Protein AF-A0A815A2T5-F1 (afdb_monomer_lite)

Sequence (180 aa):
MGNSKSTRKFLELRRLEEITGIPRQQFSNLHDEFKRKSADENEVLVDRSDCRHFINQVGVGAYNQKLVDNAFGFFLYDGKMTTEQLFSCVVMLSETMDGIERLTYVIDTHNPKGADENMITRRYGRKILKHINEFFDIKKTAPPAQIWIQMCGGTDKEELTRDQFIKYVSTTAPYRDFLV

Secondary structure (DSSP, 8-state):
--HHHHHHHHHHHHHHHHHH---HHHHHHHHHHHHHH-S-SS--EE-HHHHHHHHHHHTSSTT-HHHHHHHHHHH-BTTBEEHHHHHHHHHHH-TTS-HHHHHHHHHHHHS--SS-TTEEEHHHHHHHHHHHHHHTT-TTPPPHHHHHHHHTTTS--SEEEHHHHHHHHHHSTTHHHHH-

pLDDT: mean 81.26, std 11.79, range [33.59, 93.31]

Organism: NCBI:txid392033

InterPro domains:
  IPR011992 EF-hand domain pair [SSF47473] (1-172)

Foldseek 3Di:
DPPPVVVVVVVVLVVLCVQQVQHSVLLVVLLVVQCVVDPDVPFRKDALVRLLVSCCVSVQCVVPVQLSVLLCVLQDDPRIHTSLSSSLSSLCSRPSDFLLVSLVVCLQSPVPPDPDSFKHFLVRQLSSVVSLCSNLVVPPDDRSQVVCCVLVVNDRDRIDTNCSSSVCQCPDPPSVVRRD

Radius of gyration: 16.85 Å; chains: 1; bounding box: 39×43×45 Å

Structure (mmCIF, N/CA/C/O backbone):
data_AF-A0A815A2T5-F1
#
_entry.id   AF-A0A815A2T5-F1
#
loop_
_atom_site.group_PDB
_atom_site.id
_atom_site.type_symbol
_atom_site.label_atom_id
_atom_site.label_alt_id
_atom_site.label_comp_id
_atom_site.label_asym_id
_atom_site.label_entity_id
_atom_site.label_seq_id
_atom_site.pdbx_PDB_ins_code
_atom_site.Cartn_x
_atom_site.Cartn_y
_atom_site.Cartn_z
_atom_site.occupancy
_atom_site.B_iso_or_equiv
_atom_site.auth_seq_id
_atom_site.auth_comp_id
_atom_site.auth_asym_id
_atom_site.auth_atom_id
_atom_site.pdbx_PDB_model_num
ATOM 1 N N . MET A 1 1 ? 14.191 26.554 -16.454 1.00 35.91 1 MET A N 1
ATOM 2 C CA . MET A 1 1 ? 13.508 26.020 -15.252 1.00 35.91 1 MET A CA 1
ATOM 3 C C . MET A 1 1 ? 13.289 24.521 -15.459 1.00 35.91 1 MET A C 1
ATOM 5 O O . MET A 1 1 ? 12.446 24.177 -16.268 1.00 35.91 1 MET A O 1
ATOM 9 N N . GLY A 1 2 ? 14.086 23.634 -14.843 1.00 36.00 2 GLY A N 1
ATOM 10 C CA . GLY A 1 2 ? 14.024 22.184 -15.141 1.00 36.00 2 GLY A CA 1
ATOM 11 C C . GLY A 1 2 ? 14.576 21.219 -14.075 1.00 36.00 2 GLY A C 1
ATOM 12 O O . GLY A 1 2 ? 14.541 20.014 -14.284 1.00 36.00 2 GLY A O 1
ATOM 13 N N . ASN A 1 3 ? 15.045 21.707 -12.919 1.00 33.59 3 ASN A N 1
ATOM 14 C CA . ASN A 1 3 ? 15.787 20.878 -11.951 1.00 33.59 3 ASN A CA 1
ATOM 15 C C . ASN A 1 3 ? 14.959 20.264 -10.805 1.00 33.59 3 ASN A C 1
ATOM 17 O O . ASN A 1 3 ? 15.458 19.360 -10.135 1.00 33.59 3 ASN A O 1
ATOM 21 N N . SER A 1 4 ? 13.718 20.697 -10.544 1.00 35.06 4 SER A N 1
ATOM 22 C CA . SER A 1 4 ? 12.987 20.213 -9.354 1.00 35.06 4 SER A CA 1
ATOM 23 C C . SER A 1 4 ? 12.386 18.809 -9.520 1.00 35.06 4 SER A C 1
ATOM 25 O O . SER A 1 4 ? 12.465 18.008 -8.591 1.00 35.06 4 SER A O 1
ATOM 27 N N . LYS A 1 5 ? 11.859 18.458 -10.706 1.00 47.16 5 LYS A N 1
ATOM 28 C CA . LYS A 1 5 ? 11.279 17.123 -10.965 1.00 47.16 5 LYS A CA 1
ATOM 29 C C . LYS A 1 5 ? 12.333 16.008 -10.975 1.00 47.16 5 LYS A C 1
ATOM 31 O O . LYS A 1 5 ? 12.111 14.968 -10.365 1.00 47.16 5 LYS A O 1
ATOM 36 N N . SER A 1 6 ? 13.491 16.237 -11.604 1.00 47.19 6 SER A N 1
ATOM 37 C CA . SER A 1 6 ? 14.585 15.247 -11.642 1.00 47.19 6 SER A CA 1
ATOM 38 C C . SER A 1 6 ? 15.191 14.985 -10.261 1.00 47.19 6 SER A C 1
ATOM 40 O O . SER A 1 6 ? 15.455 13.838 -9.912 1.00 47.19 6 SER A O 1
ATOM 42 N N . THR A 1 7 ? 15.357 16.030 -9.445 1.00 39.59 7 THR A N 1
ATOM 43 C CA . THR A 1 7 ? 15.918 15.900 -8.089 1.00 39.59 7 THR A CA 1
ATOM 44 C C . THR A 1 7 ? 14.964 15.147 -7.157 1.00 39.59 7 THR A C 1
ATOM 46 O O . THR A 1 7 ? 15.400 14.283 -6.401 1.00 39.59 7 THR A O 1
ATOM 49 N N . ARG A 1 8 ? 13.651 15.408 -7.257 1.00 52.38 8 ARG A N 1
ATOM 50 C CA . ARG A 1 8 ? 12.617 14.688 -6.497 1.00 52.38 8 ARG A CA 1
ATOM 51 C C . ARG A 1 8 ? 12.578 13.197 -6.847 1.00 52.38 8 ARG A C 1
ATOM 53 O O . ARG A 1 8 ? 12.649 12.368 -5.947 1.00 52.38 8 ARG A O 1
ATOM 60 N N . LYS A 1 9 ? 12.583 12.864 -8.142 1.00 62.12 9 LYS A N 1
ATOM 61 C CA . LYS A 1 9 ? 12.590 11.473 -8.623 1.00 62.12 9 LYS A CA 1
ATOM 62 C C . LYS A 1 9 ? 13.847 10.710 -8.180 1.00 62.12 9 LYS A C 1
ATOM 64 O O . LYS A 1 9 ? 13.775 9.536 -7.838 1.00 62.12 9 LYS A O 1
ATOM 69 N N . PHE A 1 10 ? 15.004 11.375 -8.140 1.00 53.78 10 PHE A N 1
ATOM 70 C CA . PHE A 1 10 ? 16.258 10.772 -7.674 1.00 53.78 10 PHE A CA 1
ATOM 71 C C . PHE A 1 10 ? 16.262 10.485 -6.162 1.00 53.78 10 PHE A C 1
ATOM 73 O O . PHE A 1 10 ? 16.733 9.430 -5.736 1.00 53.78 10 PHE A O 1
ATOM 80 N N . LEU A 1 11 ? 15.714 11.398 -5.352 1.00 57.34 11 LEU A N 1
ATOM 81 C CA . LEU A 1 11 ? 15.558 11.196 -3.908 1.00 57.34 11 LEU A CA 1
ATOM 82 C C . LEU A 1 11 ? 14.563 10.067 -3.594 1.00 57.34 11 LEU A C 1
ATOM 84 O O . LEU A 1 11 ? 14.811 9.273 -2.691 1.00 57.34 11 LEU A O 1
ATOM 88 N N . GLU A 1 12 ? 13.486 9.948 -4.373 1.00 73.69 12 GLU A N 1
ATOM 89 C CA . GLU A 1 12 ? 12.507 8.860 -4.249 1.00 73.69 12 GLU A CA 1
ATOM 90 C C . GLU A 1 12 ? 13.122 7.487 -4.564 1.00 73.69 12 GLU A C 1
ATOM 92 O O . GLU A 1 12 ? 12.933 6.550 -3.792 1.00 73.69 12 GLU A O 1
ATOM 97 N N . LEU A 1 13 ? 13.923 7.364 -5.630 1.00 79.31 13 LEU A N 1
ATOM 98 C CA . LEU A 1 13 ? 14.593 6.102 -5.976 1.00 79.31 13 LEU A CA 1
ATOM 99 C C . LEU A 1 13 ? 15.637 5.669 -4.942 1.00 79.31 13 LEU A C 1
ATOM 101 O O . LEU A 1 13 ? 15.758 4.481 -4.654 1.00 79.31 13 LEU A O 1
ATOM 105 N N . ARG A 1 14 ? 16.384 6.621 -4.373 1.00 79.12 14 ARG A N 1
ATOM 106 C CA . ARG A 1 14 ? 17.331 6.325 -3.292 1.00 79.12 14 ARG A CA 1
ATOM 107 C C . ARG A 1 14 ? 16.605 5.836 -2.039 1.00 79.12 14 ARG A C 1
ATOM 109 O O . ARG A 1 14 ? 17.019 4.848 -1.449 1.00 79.12 14 ARG A O 1
ATOM 116 N N . ARG A 1 15 ? 15.500 6.491 -1.672 1.00 79.00 15 ARG A N 1
ATOM 117 C CA . ARG A 1 15 ? 14.661 6.059 -0.550 1.00 79.00 15 ARG A CA 1
ATOM 118 C C . ARG A 1 15 ? 14.097 4.654 -0.790 1.00 79.00 15 ARG A C 1
ATOM 120 O O . ARG A 1 15 ? 14.090 3.850 0.130 1.00 79.00 15 ARG A O 1
ATOM 127 N N . LEU A 1 16 ? 13.661 4.340 -2.012 1.00 82.69 16 LEU A N 1
ATOM 128 C CA . LEU A 1 16 ? 13.194 2.997 -2.379 1.00 82.69 16 LEU A CA 1
ATOM 129 C C . LEU A 1 16 ? 14.297 1.943 -2.250 1.00 82.69 16 LEU A C 1
ATOM 131 O O . LEU A 1 16 ? 14.033 0.864 -1.732 1.00 82.69 16 LEU A O 1
ATOM 135 N N . GLU A 1 17 ? 15.522 2.251 -2.674 1.00 87.38 17 GLU A N 1
ATOM 136 C CA . GLU A 1 17 ? 16.680 1.364 -2.512 1.00 87.38 17 GLU A CA 1
ATOM 137 C C . GLU A 1 17 ? 17.019 1.116 -1.039 1.00 87.38 17 GLU A C 1
ATOM 139 O O . GLU A 1 17 ? 17.175 -0.032 -0.634 1.00 87.38 17 GLU A O 1
ATOM 144 N N . GLU A 1 18 ? 17.054 2.171 -0.222 1.00 82.50 18 GLU A N 1
ATOM 145 C CA . GLU A 1 18 ? 17.296 2.072 1.225 1.00 82.50 18 GLU A CA 1
ATOM 146 C C . GLU A 1 18 ? 16.223 1.225 1.928 1.00 82.50 18 GLU A C 1
ATOM 148 O O . GLU A 1 18 ? 16.531 0.445 2.825 1.00 82.50 18 GLU A O 1
ATOM 153 N N . ILE A 1 19 ? 14.970 1.352 1.492 1.00 78.31 19 ILE A N 1
ATOM 154 C CA . ILE A 1 19 ? 13.817 0.682 2.094 1.00 78.31 19 ILE A CA 1
ATOM 155 C C . ILE A 1 19 ? 13.698 -0.790 1.670 1.00 78.31 19 ILE A C 1
ATOM 157 O O . ILE A 1 19 ? 13.434 -1.670 2.491 1.00 78.31 19 ILE A O 1
ATOM 161 N N . THR A 1 20 ? 13.838 -1.058 0.375 1.00 81.25 20 THR A N 1
ATOM 162 C CA . THR A 1 20 ? 13.544 -2.376 -0.211 1.00 81.25 20 THR A CA 1
ATOM 163 C C . THR A 1 20 ? 14.791 -3.240 -0.380 1.00 81.25 20 THR A C 1
ATOM 165 O O . THR A 1 20 ? 14.680 -4.428 -0.663 1.00 81.25 20 THR A O 1
ATOM 168 N N . GLY A 1 21 ? 15.986 -2.648 -0.270 1.00 83.56 21 GLY A N 1
ATOM 169 C CA . GLY A 1 21 ? 17.252 -3.291 -0.626 1.00 83.56 21 GLY A CA 1
ATOM 170 C C . GLY A 1 21 ? 17.433 -3.517 -2.133 1.00 83.56 21 GLY A C 1
ATOM 171 O O . GLY A 1 21 ? 18.470 -4.031 -2.555 1.00 83.56 21 GLY A O 1
ATOM 172 N N . ILE A 1 22 ? 16.453 -3.140 -2.961 1.00 85.50 22 ILE A N 1
ATOM 173 C CA . ILE A 1 22 ? 16.524 -3.282 -4.414 1.00 85.50 22 ILE A CA 1
ATOM 174 C C . ILE A 1 22 ? 17.361 -2.136 -4.988 1.00 85.50 22 ILE A C 1
ATOM 176 O O . ILE A 1 22 ? 17.044 -0.970 -4.743 1.00 85.50 22 ILE A O 1
ATOM 180 N N . PRO A 1 23 ? 18.373 -2.421 -5.827 1.00 88.94 23 PRO A N 1
ATOM 181 C CA . PRO A 1 23 ? 19.179 -1.374 -6.433 1.00 88.94 23 PRO A CA 1
ATOM 182 C C . PRO A 1 23 ? 18.319 -0.376 -7.209 1.00 88.94 23 PRO A C 1
ATOM 184 O O . PRO A 1 23 ? 17.533 -0.764 -8.078 1.00 88.94 23 PRO A O 1
ATOM 187 N N . ARG A 1 24 ? 18.537 0.925 -6.992 1.00 87.50 24 ARG A N 1
ATOM 188 C CA . ARG A 1 24 ? 17.801 2.001 -7.692 1.00 87.50 24 ARG A CA 1
ATOM 189 C C . ARG A 1 24 ? 17.818 1.872 -9.220 1.00 87.50 24 ARG A C 1
ATOM 191 O O . ARG A 1 24 ? 16.889 2.305 -9.900 1.00 87.50 24 ARG A O 1
ATOM 198 N N . GLN A 1 25 ? 18.868 1.251 -9.763 1.00 85.62 25 GLN A N 1
ATOM 199 C CA . GLN A 1 25 ? 19.003 0.982 -11.192 1.00 85.62 25 GLN A CA 1
ATOM 200 C C . GLN A 1 25 ? 17.902 0.049 -11.713 1.00 85.62 25 GLN A C 1
ATOM 202 O O . GLN A 1 25 ? 17.453 0.234 -12.839 1.00 85.62 25 GLN A O 1
ATOM 207 N N . GLN A 1 26 ? 17.432 -0.915 -10.912 1.00 86.12 26 GLN A N 1
ATOM 208 C CA . GLN A 1 26 ? 16.343 -1.810 -11.310 1.00 86.12 26 GLN A CA 1
ATOM 209 C C . GLN A 1 26 ? 15.026 -1.042 -11.466 1.00 86.12 26 GLN A C 1
ATOM 211 O O . GLN A 1 26 ? 14.362 -1.175 -12.492 1.00 86.12 26 GLN A O 1
ATOM 216 N N . PHE A 1 27 ? 14.700 -0.158 -10.518 1.00 84.62 27 PHE A N 1
ATOM 217 C CA . PHE A 1 27 ? 13.535 0.726 -10.624 1.00 84.62 27 PHE A CA 1
ATOM 218 C C . PHE A 1 27 ? 13.633 1.686 -11.825 1.00 84.62 27 PHE A C 1
ATOM 220 O O . PHE A 1 27 ? 12.645 1.897 -12.530 1.00 84.62 27 PHE A O 1
ATOM 227 N N . SER A 1 28 ? 14.821 2.246 -12.096 1.00 84.12 28 SER A N 1
ATOM 228 C CA . SER A 1 28 ? 15.040 3.133 -13.250 1.00 84.12 28 SER A CA 1
ATOM 229 C C . SER A 1 28 ? 14.884 2.399 -14.584 1.00 84.12 28 SER A C 1
ATOM 231 O O . SER A 1 28 ? 14.127 2.850 -15.441 1.00 84.12 28 SER A O 1
ATOM 233 N N . ASN A 1 29 ? 15.555 1.252 -14.745 1.00 84.00 29 ASN A N 1
ATOM 234 C CA . ASN A 1 29 ? 15.506 0.447 -15.970 1.00 84.00 29 ASN A CA 1
ATOM 235 C C . ASN A 1 29 ? 14.073 0.041 -16.319 1.00 84.00 29 ASN A C 1
ATOM 237 O O . ASN A 1 29 ? 13.688 0.073 -17.487 1.00 84.00 29 ASN A O 1
ATOM 241 N N . LEU A 1 30 ? 13.288 -0.307 -15.300 1.00 79.44 30 LEU A N 1
ATOM 242 C CA . LEU A 1 30 ? 11.892 -0.675 -15.456 1.00 79.44 30 LEU A CA 1
ATOM 243 C C . LEU A 1 30 ? 11.037 0.498 -15.935 1.00 79.44 30 LEU A C 1
ATOM 245 O O . LEU A 1 30 ? 10.249 0.358 -16.868 1.00 79.44 30 LEU A O 1
ATOM 249 N N . HIS A 1 31 ? 11.186 1.663 -15.301 1.00 81.25 31 HIS A N 1
ATOM 250 C CA . HIS A 1 31 ? 10.458 2.853 -15.723 1.00 81.25 31 HIS A CA 1
ATOM 251 C C . HIS A 1 31 ? 10.758 3.176 -17.194 1.00 81.25 31 HIS A C 1
ATOM 253 O O . HIS A 1 31 ? 9.838 3.470 -17.955 1.00 81.25 31 HIS A O 1
ATOM 259 N N . ASP A 1 32 ? 12.017 3.044 -17.616 1.00 81.81 32 ASP A N 1
ATOM 260 C CA . ASP A 1 32 ? 12.427 3.249 -19.007 1.00 81.81 32 ASP A CA 1
ATOM 261 C C . ASP A 1 32 ? 11.922 2.146 -19.954 1.00 81.81 32 ASP A C 1
ATOM 263 O O . ASP A 1 32 ? 11.681 2.400 -21.137 1.00 81.81 32 ASP A O 1
ATOM 267 N N . GLU A 1 33 ? 11.758 0.911 -19.479 1.00 82.62 33 GLU A N 1
ATOM 268 C CA . GLU A 1 33 ? 11.133 -0.175 -20.239 1.00 82.62 33 GLU A CA 1
ATOM 269 C C . GLU A 1 33 ? 9.647 0.098 -20.490 1.00 82.62 33 GLU A C 1
ATOM 271 O O . GLU A 1 33 ? 9.207 0.091 -21.641 1.00 82.62 33 GLU A O 1
ATOM 276 N N . PHE A 1 34 ? 8.874 0.388 -19.444 1.00 81.69 34 PHE A N 1
ATOM 277 C CA . PHE A 1 34 ? 7.446 0.658 -19.598 1.00 81.69 34 PHE A CA 1
ATOM 278 C C . PHE A 1 34 ? 7.187 1.964 -20.342 1.00 81.69 34 PHE A C 1
ATOM 280 O O . PHE A 1 34 ? 6.256 2.036 -21.139 1.00 81.69 34 PHE A O 1
ATOM 287 N N . LYS A 1 35 ? 8.050 2.973 -20.182 1.00 80.62 35 LYS A N 1
ATOM 288 C CA . LYS A 1 35 ? 7.970 4.200 -20.979 1.00 80.62 35 LYS A CA 1
ATOM 289 C C . LYS A 1 35 ? 8.117 3.924 -22.475 1.00 80.62 35 LYS A C 1
ATOM 291 O O . LYS A 1 35 ? 7.405 4.527 -23.264 1.00 80.62 35 LYS A O 1
ATOM 296 N N . ARG A 1 36 ? 8.991 2.990 -22.872 1.00 80.62 36 ARG A N 1
ATOM 297 C CA . ARG A 1 36 ? 9.135 2.568 -24.279 1.00 80.62 36 ARG A CA 1
ATOM 298 C C . ARG A 1 36 ? 7.910 1.817 -24.813 1.00 80.62 36 ARG A C 1
ATOM 300 O O . ARG A 1 36 ? 7.704 1.804 -26.021 1.00 80.62 36 ARG A O 1
ATOM 307 N N . LYS A 1 37 ? 7.130 1.183 -23.933 1.00 74.94 37 LYS A N 1
ATOM 308 C CA . LYS A 1 37 ? 5.892 0.456 -24.267 1.00 74.94 37 LYS A CA 1
ATOM 309 C C . LYS A 1 37 ? 4.639 1.345 -24.215 1.00 74.94 37 LYS A C 1
ATOM 311 O O . LYS A 1 37 ? 3.623 0.980 -24.801 1.00 74.94 37 LYS A O 1
ATOM 316 N N . SER A 1 38 ? 4.693 2.481 -23.516 1.00 73.25 38 SER A N 1
ATOM 317 C CA . SER A 1 38 ? 3.561 3.399 -23.369 1.00 73.25 38 SER A CA 1
ATOM 318 C C . SER A 1 38 ? 3.352 4.228 -24.635 1.00 73.25 38 SER A C 1
ATOM 320 O O . SER A 1 38 ? 4.289 4.821 -25.161 1.00 73.25 38 SER A O 1
ATOM 322 N N . ALA A 1 39 ? 2.104 4.293 -25.102 1.00 64.31 39 ALA A N 1
ATOM 323 C CA . ALA A 1 39 ? 1.696 5.200 -26.175 1.00 64.31 39 ALA A CA 1
ATOM 324 C C . ALA A 1 39 ? 1.496 6.646 -25.680 1.00 64.31 39 ALA A C 1
ATOM 326 O O . ALA A 1 39 ? 1.449 7.566 -26.492 1.00 64.31 39 ALA A O 1
ATOM 327 N N . ASP A 1 40 ? 1.361 6.839 -24.364 1.00 65.75 40 ASP A N 1
ATOM 328 C CA . ASP A 1 40 ? 1.197 8.147 -23.732 1.00 65.75 40 ASP A CA 1
ATOM 329 C C . ASP A 1 40 ? 2.544 8.630 -23.181 1.00 65.75 40 ASP A C 1
ATOM 331 O O . ASP A 1 40 ? 3.201 7.935 -22.398 1.00 65.75 40 ASP A O 1
ATOM 335 N N . GLU A 1 41 ? 2.958 9.827 -23.598 1.00 60.03 41 GLU A N 1
ATOM 336 C CA . GLU A 1 41 ? 4.204 10.463 -23.164 1.00 60.03 41 GLU A CA 1
ATOM 337 C C . GLU A 1 41 ? 4.139 10.980 -21.718 1.00 60.03 41 GLU A C 1
ATOM 339 O O . GLU A 1 41 ? 5.185 11.220 -21.104 1.00 60.03 41 GLU A O 1
ATOM 344 N N . ASN A 1 42 ? 2.933 11.155 -21.165 1.00 61.28 42 ASN A N 1
ATOM 345 C CA . ASN A 1 42 ? 2.727 11.829 -19.885 1.00 61.28 42 ASN A CA 1
ATOM 346 C C . ASN A 1 42 ? 2.690 10.873 -18.693 1.00 61.28 42 ASN A C 1
ATOM 348 O O . ASN A 1 42 ? 3.137 11.249 -17.607 1.00 61.28 42 ASN A O 1
ATOM 352 N N . GLU A 1 43 ? 2.197 9.647 -18.878 1.00 72.38 43 GLU A N 1
ATOM 353 C CA . GLU A 1 43 ? 2.053 8.684 -17.792 1.00 72.38 43 GLU A CA 1
ATOM 354 C C . GLU A 1 43 ? 2.323 7.251 -18.254 1.00 72.38 43 GLU A C 1
ATOM 356 O O . GLU A 1 43 ? 1.782 6.758 -19.241 1.00 72.38 43 GLU A O 1
ATOM 361 N N . VAL A 1 44 ? 3.201 6.572 -17.517 1.00 79.94 44 VAL A N 1
ATOM 362 C CA . VAL A 1 44 ? 3.586 5.191 -17.796 1.00 79.94 44 VAL A CA 1
ATOM 363 C C . VAL A 1 44 ? 2.671 4.272 -17.001 1.00 79.94 44 VAL A C 1
ATOM 365 O O . VAL A 1 44 ? 2.799 4.176 -15.777 1.00 79.94 44 VAL A O 1
ATOM 368 N N . LEU A 1 45 ? 1.749 3.620 -17.708 1.00 84.75 45 LEU A N 1
ATOM 369 C CA . LEU A 1 45 ? 0.773 2.710 -17.123 1.00 84.75 45 LEU A CA 1
ATOM 370 C C . LEU A 1 45 ? 1.223 1.253 -17.234 1.00 84.75 45 LEU A C 1
ATOM 372 O O . LEU A 1 45 ? 1.706 0.812 -18.274 1.00 84.75 45 LEU A O 1
ATOM 376 N N . VAL A 1 46 ? 1.005 0.516 -16.155 1.00 87.38 46 VAL A N 1
ATOM 377 C CA . VAL A 1 46 ? 1.435 -0.862 -15.932 1.00 87.38 46 VAL A CA 1
ATOM 378 C C . VAL A 1 46 ? 0.197 -1.710 -15.658 1.00 87.38 46 VAL A C 1
ATOM 380 O O . VAL A 1 46 ? -0.657 -1.318 -14.856 1.00 87.38 46 VAL A O 1
ATOM 383 N N . ASP A 1 47 ? 0.072 -2.856 -16.326 1.00 90.00 47 ASP A N 1
ATOM 384 C CA . ASP A 1 47 ? -1.019 -3.800 -16.076 1.00 90.00 47 ASP A CA 1
ATOM 385 C C . ASP A 1 47 ? -0.649 -4.875 -15.032 1.00 90.00 47 ASP A C 1
ATOM 387 O O . ASP A 1 47 ? 0.428 -4.868 -14.427 1.00 90.00 47 ASP A O 1
ATOM 391 N N . ARG A 1 48 ? -1.570 -5.813 -14.775 1.00 89.38 48 ARG A N 1
ATOM 392 C CA . ARG A 1 48 ? -1.351 -6.891 -13.796 1.00 89.38 48 ARG A CA 1
ATOM 393 C C . ARG A 1 48 ? -0.203 -7.822 -14.190 1.00 89.38 48 ARG A C 1
ATOM 395 O O . ARG A 1 48 ? 0.532 -8.279 -13.317 1.00 89.38 48 ARG A O 1
ATOM 402 N N . SER A 1 49 ? -0.089 -8.150 -15.474 1.00 88.81 49 SER A N 1
ATOM 403 C CA . SER A 1 49 ? 0.944 -9.051 -15.981 1.00 88.81 49 SER A CA 1
ATOM 404 C C . SER A 1 49 ? 2.320 -8.414 -15.822 1.00 88.81 49 SER A C 1
ATOM 406 O O . SER A 1 49 ? 3.237 -9.049 -15.301 1.00 88.81 49 SER A O 1
ATOM 408 N N . ASP A 1 50 ? 2.431 -7.140 -16.186 1.00 88.62 50 ASP A N 1
ATOM 409 C CA . ASP A 1 50 ? 3.643 -6.345 -16.030 1.00 88.62 50 ASP A CA 1
ATOM 410 C C . ASP A 1 50 ? 4.052 -6.200 -14.553 1.00 88.62 50 ASP A C 1
ATOM 412 O O . ASP A 1 50 ? 5.221 -6.379 -14.204 1.00 88.62 50 ASP A O 1
ATOM 416 N N . CYS A 1 51 ? 3.085 -5.949 -13.662 1.00 88.94 51 CYS A N 1
ATOM 417 C CA . CYS A 1 51 ? 3.316 -5.871 -12.219 1.00 88.94 51 CYS A CA 1
ATOM 418 C C . CYS A 1 51 ? 3.895 -7.181 -11.661 1.00 88.94 51 CYS A C 1
ATOM 420 O O . CYS A 1 51 ? 4.938 -7.172 -11.004 1.00 88.94 51 CYS A O 1
ATOM 422 N N . ARG A 1 52 ? 3.266 -8.325 -11.971 1.00 89.38 52 ARG A N 1
ATOM 423 C CA . ARG A 1 52 ? 3.756 -9.649 -11.549 1.00 89.38 52 ARG A CA 1
ATOM 424 C C . ARG A 1 52 ? 5.137 -9.953 -12.115 1.00 89.38 52 ARG A C 1
ATOM 426 O O . ARG A 1 52 ? 5.982 -10.485 -11.399 1.00 89.38 52 ARG A O 1
ATOM 433 N N . HIS A 1 53 ? 5.364 -9.629 -13.388 1.00 88.31 53 HIS A N 1
ATOM 434 C CA . HIS A 1 53 ? 6.655 -9.835 -14.034 1.00 88.31 53 HIS A CA 1
ATOM 435 C C . HIS A 1 53 ? 7.765 -9.107 -13.276 1.00 88.31 53 HIS A C 1
ATOM 437 O O . HIS A 1 53 ? 8.751 -9.734 -12.890 1.00 88.31 53 HIS A O 1
ATOM 443 N N . PHE A 1 54 ? 7.562 -7.821 -12.988 1.00 85.69 54 PHE A N 1
ATOM 444 C CA . PHE A 1 54 ? 8.540 -7.024 -12.261 1.00 85.69 54 PHE A CA 1
ATOM 445 C C . PHE A 1 54 ? 8.776 -7.542 -10.844 1.00 85.69 54 PHE A C 1
ATOM 447 O O . PHE A 1 54 ? 9.918 -7.735 -10.435 1.00 85.69 54 PHE A O 1
ATOM 454 N N . ILE A 1 55 ? 7.702 -7.815 -10.106 1.00 88.19 55 ILE A N 1
ATOM 455 C CA . ILE A 1 55 ? 7.789 -8.303 -8.731 1.00 88.19 55 ILE A CA 1
ATOM 456 C C . ILE A 1 55 ? 8.583 -9.617 -8.651 1.00 88.19 55 ILE A C 1
ATOM 458 O O . ILE A 1 55 ? 9.430 -9.784 -7.773 1.00 88.19 55 ILE A O 1
ATOM 462 N N . ASN A 1 56 ? 8.381 -10.517 -9.616 1.00 86.69 56 ASN A N 1
ATOM 463 C CA . ASN A 1 56 ? 9.148 -11.756 -9.715 1.00 86.69 56 ASN A CA 1
ATOM 464 C C . ASN A 1 56 ? 10.626 -11.515 -10.058 1.00 86.69 56 ASN A C 1
ATOM 466 O O . ASN A 1 56 ? 11.480 -12.244 -9.563 1.00 86.69 56 ASN A O 1
ATOM 470 N N . GLN A 1 57 ? 10.942 -10.506 -10.877 1.00 85.19 57 GLN A N 1
ATOM 471 C CA . GLN A 1 57 ? 12.326 -10.149 -11.210 1.00 85.19 57 GLN A CA 1
ATOM 472 C C . GLN A 1 57 ? 13.090 -9.574 -10.015 1.00 85.19 57 GLN A C 1
ATOM 474 O O . GLN A 1 57 ? 14.253 -9.919 -9.821 1.00 85.19 57 GLN A O 1
ATOM 479 N N . VAL A 1 58 ? 12.452 -8.708 -9.222 1.00 83.88 58 VAL A N 1
ATOM 480 C CA . VAL A 1 58 ? 13.082 -8.106 -8.032 1.00 83.88 58 VAL A CA 1
ATOM 481 C C . VAL A 1 58 ? 13.024 -9.012 -6.801 1.00 83.88 58 VAL A C 1
ATOM 483 O O . VAL A 1 58 ? 13.684 -8.739 -5.804 1.00 83.88 58 VAL A O 1
ATOM 486 N N . GLY A 1 59 ? 12.251 -10.099 -6.866 1.00 81.94 59 GLY A N 1
ATOM 487 C CA . GLY A 1 59 ? 12.212 -11.155 -5.854 1.00 81.94 59 GLY A CA 1
ATOM 488 C C . GLY A 1 59 ? 11.370 -10.847 -4.614 1.00 81.94 59 GLY A C 1
ATOM 489 O O . GLY A 1 59 ? 11.358 -11.645 -3.680 1.00 81.94 59 GLY A O 1
ATOM 490 N N . VAL A 1 60 ? 10.638 -9.733 -4.584 1.00 78.62 60 VAL A N 1
ATOM 491 C CA . VAL A 1 60 ? 9.881 -9.302 -3.397 1.00 78.62 60 VAL A CA 1
ATOM 492 C C . VAL A 1 60 ? 8.494 -9.943 -3.393 1.00 78.62 60 VAL A C 1
ATOM 494 O O . VAL A 1 60 ? 7.686 -9.664 -4.260 1.00 78.62 60 VAL A O 1
ATOM 497 N N . GLY A 1 61 ? 8.180 -10.833 -2.450 1.00 71.81 61 GLY A N 1
ATOM 498 C CA . GLY A 1 61 ? 6.866 -11.500 -2.414 1.00 71.81 61 GLY A CA 1
ATOM 499 C C . GLY A 1 61 ? 6.566 -12.414 -3.620 1.00 71.81 61 GLY A C 1
ATOM 500 O O . GLY A 1 61 ? 5.441 -12.897 -3.762 1.00 71.81 61 GLY A O 1
ATOM 501 N N . ALA A 1 62 ? 7.565 -12.699 -4.468 1.00 70.69 62 ALA A N 1
ATOM 502 C CA . ALA A 1 62 ? 7.448 -13.491 -5.701 1.00 70.69 62 ALA A CA 1
ATOM 503 C C . ALA A 1 62 ? 6.871 -14.904 -5.475 1.00 70.69 62 ALA A C 1
ATOM 505 O O . ALA A 1 62 ? 6.237 -15.496 -6.352 1.00 70.69 62 ALA A O 1
ATOM 506 N N . TYR A 1 63 ? 7.045 -15.435 -4.266 1.00 74.56 63 TYR A N 1
ATOM 507 C CA . TYR A 1 63 ? 6.565 -16.752 -3.866 1.00 74.56 63 TYR A CA 1
ATOM 508 C C . TYR A 1 63 ? 5.064 -16.782 -3.515 1.00 74.56 63 TYR A C 1
ATOM 510 O O . TYR A 1 63 ? 4.492 -17.865 -3.397 1.00 74.56 63 TYR A O 1
ATOM 518 N N . ASN A 1 64 ? 4.394 -15.627 -3.385 1.00 83.44 64 ASN A N 1
ATOM 519 C CA . ASN A 1 64 ? 2.975 -15.544 -3.041 1.00 83.44 64 ASN A CA 1
ATOM 520 C C . ASN A 1 64 ? 2.200 -14.625 -3.998 1.00 83.44 64 ASN A C 1
ATOM 522 O O . ASN A 1 64 ? 1.906 -13.467 -3.704 1.00 83.44 64 ASN A O 1
ATOM 526 N N . GLN A 1 65 ? 1.796 -15.181 -5.144 1.00 84.50 65 GLN A N 1
ATOM 527 C CA . GLN A 1 65 ? 1.074 -14.442 -6.189 1.00 84.50 65 GLN A CA 1
ATOM 528 C C . GLN A 1 65 ? -0.264 -13.848 -5.711 1.00 84.50 65 GLN A C 1
ATOM 530 O O . GLN A 1 65 ? -0.705 -12.837 -6.250 1.00 84.50 65 GLN A O 1
ATOM 535 N N . LYS A 1 66 ? -0.886 -14.414 -4.665 1.00 85.44 66 LYS A N 1
ATOM 536 C CA . LYS A 1 66 ? -2.087 -13.828 -4.047 1.00 85.44 66 LYS A CA 1
ATOM 537 C C . LYS A 1 66 ? -1.762 -12.494 -3.364 1.00 85.44 66 LYS A C 1
ATOM 539 O O . LYS A 1 66 ? -2.527 -11.546 -3.509 1.00 85.44 66 LYS A O 1
ATOM 544 N N . LEU A 1 67 ? -0.634 -12.396 -2.654 1.00 83.81 67 LEU A N 1
ATOM 545 C CA . LEU A 1 67 ? -0.191 -11.132 -2.047 1.00 83.81 67 LEU A CA 1
ATOM 546 C C . LEU A 1 67 ? 0.167 -10.096 -3.108 1.00 83.81 67 LEU A C 1
ATOM 548 O O . LEU A 1 67 ? -0.194 -8.930 -2.962 1.00 83.81 67 LEU A O 1
ATOM 552 N N . VAL A 1 68 ? 0.807 -10.531 -4.194 1.00 87.19 68 VAL A N 1
ATOM 553 C CA . VAL A 1 68 ? 1.103 -9.671 -5.346 1.00 87.19 68 VAL A CA 1
ATOM 554 C C . VAL A 1 68 ? -0.178 -9.097 -5.952 1.00 87.19 68 VAL A C 1
ATOM 556 O O . VAL A 1 68 ? -0.274 -7.890 -6.159 1.00 87.19 68 VAL A O 1
ATOM 559 N N . ASP A 1 69 ? -1.196 -9.931 -6.170 1.00 86.81 69 ASP A N 1
ATOM 560 C CA . ASP A 1 69 ? -2.490 -9.482 -6.692 1.00 86.81 69 ASP A CA 1
ATOM 561 C C . ASP A 1 69 ? -3.223 -8.539 -5.732 1.00 86.81 69 ASP A C 1
ATOM 563 O O . ASP A 1 69 ? -3.862 -7.583 -6.176 1.00 86.81 69 ASP A O 1
ATOM 567 N N . ASN A 1 70 ? -3.123 -8.781 -4.424 1.00 85.38 70 ASN A N 1
ATOM 568 C CA . ASN A 1 70 ? -3.711 -7.914 -3.406 1.00 85.38 70 ASN A CA 1
ATOM 569 C C . ASN A 1 70 ? -3.017 -6.543 -3.365 1.00 85.38 70 ASN A C 1
ATOM 571 O O . ASN A 1 70 ? -3.696 -5.516 -3.342 1.00 85.38 70 ASN A O 1
ATOM 575 N N . ALA A 1 71 ? -1.680 -6.515 -3.413 1.00 85.19 71 ALA A N 1
ATOM 576 C CA . ALA A 1 71 ? -0.906 -5.279 -3.519 1.00 85.19 71 ALA A CA 1
ATOM 577 C C . ALA A 1 71 ? -1.248 -4.528 -4.813 1.00 85.19 71 ALA A C 1
ATOM 579 O O . ALA A 1 71 ? -1.488 -3.323 -4.783 1.00 85.19 71 ALA A O 1
ATOM 580 N N . PHE A 1 72 ? -1.382 -5.248 -5.930 1.00 87.44 72 PHE A N 1
ATOM 581 C CA . PHE A 1 72 ? -1.810 -4.666 -7.197 1.00 87.44 72 PHE A CA 1
ATOM 582 C C . PHE A 1 72 ? -3.215 -4.051 -7.102 1.00 87.44 72 PHE A C 1
ATOM 584 O O . PHE A 1 72 ? -3.442 -2.917 -7.527 1.00 87.44 72 PHE A O 1
ATOM 591 N N . GLY A 1 73 ? -4.157 -4.775 -6.490 1.00 82.81 73 GLY A N 1
ATOM 592 C CA . GLY A 1 73 ? -5.530 -4.324 -6.261 1.00 82.81 73 GLY A CA 1
ATOM 593 C C . GLY A 1 73 ? -5.639 -3.056 -5.409 1.00 82.81 73 GLY A C 1
ATOM 594 O O . GLY A 1 73 ? -6.606 -2.313 -5.572 1.00 82.81 73 GLY A O 1
ATOM 595 N N . PHE A 1 74 ? -4.646 -2.771 -4.558 1.00 80.25 74 PHE A N 1
ATOM 596 C CA . PHE A 1 74 ? -4.594 -1.551 -3.747 1.00 80.25 74 PHE A CA 1
ATOM 597 C C . PHE A 1 74 ? -4.558 -0.288 -4.616 1.00 80.25 74 PHE A C 1
ATOM 599 O O . PHE A 1 74 ? -5.307 0.673 -4.399 1.00 80.25 74 PHE A O 1
ATOM 606 N N . PHE A 1 75 ? -3.682 -0.283 -5.618 1.00 81.62 75 PHE A N 1
ATOM 607 C CA . PHE A 1 75 ? -3.400 0.904 -6.424 1.00 81.62 75 PHE A CA 1
ATOM 608 C C . PHE A 1 75 ? -4.134 0.927 -7.763 1.00 81.62 75 PHE A C 1
ATOM 610 O O . PHE A 1 75 ? -4.074 1.927 -8.471 1.00 81.62 75 PHE A O 1
ATOM 617 N N . LEU A 1 76 ? -4.859 -0.144 -8.083 1.00 81.88 76 LEU A N 1
ATOM 618 C CA . LEU A 1 76 ? -5.569 -0.293 -9.343 1.00 81.88 76 LEU A CA 1
ATOM 619 C C . LEU A 1 76 ? -6.550 0.857 -9.614 1.00 81.88 76 LEU A C 1
ATOM 621 O O . LEU A 1 76 ? -7.434 1.146 -8.799 1.00 81.88 76 LEU A O 1
ATOM 625 N N . TYR A 1 77 ? -6.440 1.438 -10.807 1.00 73.00 77 TYR A N 1
ATOM 626 C CA . TYR A 1 77 ? -7.409 2.355 -11.396 1.00 73.00 77 TYR A CA 1
ATOM 627 C C . TYR A 1 77 ? -7.638 1.951 -12.862 1.00 73.00 77 TYR A C 1
ATOM 629 O O . TYR A 1 77 ? -6.691 1.844 -13.635 1.00 73.00 77 TYR A O 1
ATOM 637 N N . ASP A 1 78 ? -8.881 1.632 -13.234 1.00 79.44 78 ASP A N 1
ATOM 638 C CA . ASP A 1 78 ? -9.251 1.178 -14.588 1.00 79.44 78 ASP A CA 1
ATOM 639 C C . ASP A 1 78 ? -8.384 0.032 -15.151 1.00 79.44 78 ASP A C 1
ATOM 641 O O . ASP A 1 78 ? -8.038 -0.021 -16.330 1.00 79.44 78 ASP A O 1
ATOM 645 N N . GLY A 1 79 ? -8.019 -0.925 -14.293 1.00 81.25 79 GLY A N 1
ATOM 646 C CA . GLY A 1 79 ? -7.245 -2.102 -14.698 1.00 81.25 79 GLY A CA 1
ATOM 647 C C . GLY A 1 79 ? -5.736 -1.865 -14.841 1.00 81.25 79 GLY A C 1
ATOM 648 O O . GLY A 1 79 ? -5.009 -2.828 -15.089 1.00 81.25 79 GLY A O 1
ATOM 649 N N . LYS A 1 80 ? -5.258 -0.632 -14.631 1.00 87.44 80 LYS A N 1
ATOM 650 C CA . LYS A 1 80 ? -3.839 -0.259 -14.694 1.00 87.44 80 LYS A CA 1
ATOM 651 C C . LYS A 1 80 ? -3.388 0.521 -13.453 1.00 87.44 80 LYS A C 1
ATOM 653 O O . LYS A 1 80 ? -4.191 0.874 -12.591 1.00 87.44 80 LYS A O 1
ATOM 658 N N . MET A 1 81 ? -2.086 0.762 -13.355 1.00 88.12 81 MET A N 1
ATOM 659 C CA . MET A 1 81 ? -1.477 1.624 -12.342 1.00 88.12 81 MET A CA 1
ATOM 660 C C . MET A 1 81 ? -0.275 2.377 -12.906 1.00 88.12 81 MET A C 1
ATOM 662 O O . MET A 1 81 ? 0.292 1.971 -13.915 1.00 88.12 81 MET A O 1
ATOM 666 N N . THR A 1 82 ? 0.152 3.440 -12.243 1.00 86.50 82 THR A N 1
ATOM 667 C CA . THR A 1 82 ? 1.373 4.173 -12.592 1.00 86.50 82 THR A CA 1
ATOM 668 C C . THR A 1 82 ? 2.626 3.432 -12.116 1.00 86.50 82 THR A C 1
ATOM 670 O O . THR A 1 82 ? 2.569 2.558 -11.248 1.00 86.50 82 THR A O 1
ATOM 673 N N . THR A 1 83 ? 3.808 3.811 -12.609 1.00 84.56 83 THR A N 1
ATOM 674 C CA . THR A 1 83 ? 5.066 3.252 -12.073 1.00 84.56 83 THR A CA 1
ATOM 675 C C . THR A 1 83 ? 5.306 3.610 -10.602 1.00 84.56 83 THR A C 1
ATOM 677 O O . THR A 1 83 ? 5.916 2.831 -9.880 1.00 84.56 83 THR A O 1
ATOM 680 N N . GLU A 1 84 ? 4.812 4.757 -10.127 1.00 83.25 84 GLU A N 1
ATOM 681 C CA . GLU A 1 84 ? 4.897 5.143 -8.707 1.00 83.25 84 GLU A CA 1
ATOM 682 C C . GLU A 1 84 ? 4.042 4.217 -7.824 1.00 83.25 84 GLU A C 1
ATOM 684 O O . GLU A 1 84 ? 4.466 3.761 -6.757 1.00 83.25 84 GLU A O 1
ATOM 689 N N . GLN A 1 85 ? 2.852 3.865 -8.311 1.00 87.06 85 GLN A N 1
ATOM 690 C CA . GLN A 1 85 ? 1.980 2.871 -7.693 1.00 87.06 85 GLN A CA 1
ATOM 691 C C . GLN A 1 85 ? 2.600 1.467 -7.708 1.00 87.06 85 GLN A C 1
ATOM 693 O O . GLN A 1 85 ? 2.529 0.756 -6.705 1.00 87.06 85 GLN A O 1
ATOM 698 N N . LEU A 1 86 ? 3.288 1.090 -8.788 1.00 88.50 86 LEU A N 1
ATOM 699 C CA . LEU A 1 86 ? 4.041 -0.163 -8.844 1.00 88.50 86 LEU A CA 1
ATOM 700 C C . LEU A 1 86 ? 5.164 -0.203 -7.799 1.00 88.50 86 LEU A C 1
ATOM 702 O O . LEU A 1 86 ? 5.317 -1.200 -7.098 1.00 88.50 86 LEU A O 1
ATOM 706 N N . PHE A 1 87 ? 5.928 0.878 -7.644 1.00 87.88 87 PHE A N 1
ATOM 707 C CA . PHE A 1 87 ? 6.972 0.947 -6.615 1.00 87.88 87 PHE A CA 1
ATOM 708 C C . PHE A 1 87 ? 6.378 0.862 -5.206 1.00 87.88 87 PHE A C 1
ATOM 710 O O . PHE A 1 87 ? 6.945 0.219 -4.328 1.00 87.88 87 PHE A O 1
ATOM 717 N N . SER A 1 88 ? 5.183 1.416 -5.012 1.00 86.75 88 SER A N 1
ATOM 718 C CA . SER A 1 88 ? 4.445 1.286 -3.754 1.00 86.75 88 SER A CA 1
ATOM 719 C C . SER A 1 88 ? 3.952 -0.147 -3.501 1.00 86.75 88 SER A C 1
ATOM 721 O O . SER A 1 88 ? 3.910 -0.573 -2.349 1.00 86.75 88 SER A O 1
ATOM 723 N N . CYS A 1 89 ? 3.662 -0.930 -4.551 1.00 88.31 89 CYS A N 1
ATOM 724 C CA . CYS A 1 89 ? 3.426 -2.375 -4.419 1.00 88.31 89 CYS A CA 1
ATOM 725 C C . CYS A 1 89 ? 4.675 -3.096 -3.903 1.00 88.31 89 CYS A C 1
ATOM 727 O O . CYS A 1 89 ? 4.567 -3.934 -3.012 1.00 88.31 89 CYS A O 1
ATOM 729 N N . VAL A 1 90 ? 5.856 -2.754 -4.430 1.00 88.31 90 VAL A N 1
ATOM 730 C CA . VAL A 1 90 ? 7.124 -3.332 -3.960 1.00 88.31 90 VAL A CA 1
ATOM 731 C C . VAL A 1 90 ? 7.356 -3.003 -2.490 1.00 88.31 90 VAL A C 1
ATOM 733 O O . VAL A 1 90 ? 7.674 -3.901 -1.720 1.00 88.31 90 VAL A O 1
ATOM 736 N N . VAL A 1 91 ? 7.127 -1.753 -2.076 1.00 87.00 91 VAL A N 1
ATOM 737 C CA . VAL A 1 91 ? 7.230 -1.357 -0.663 1.00 87.00 91 VAL A CA 1
ATOM 738 C C . VAL A 1 91 ? 6.265 -2.161 0.213 1.00 87.00 91 VAL A C 1
ATOM 740 O O . VAL A 1 91 ? 6.683 -2.691 1.235 1.00 87.00 91 VAL A O 1
ATOM 743 N N . MET A 1 92 ? 5.003 -2.324 -0.199 1.00 85.62 92 MET A N 1
ATOM 744 C CA . MET A 1 92 ? 4.019 -3.130 0.543 1.00 85.62 92 MET A CA 1
ATOM 745 C C . MET A 1 92 ? 4.451 -4.591 0.721 1.00 85.62 92 MET A C 1
ATOM 747 O O . MET A 1 92 ? 4.258 -5.172 1.792 1.00 85.62 92 MET A O 1
ATOM 751 N N . LEU A 1 93 ? 5.043 -5.177 -0.320 1.00 87.06 93 LEU A N 1
ATOM 752 C CA . LEU A 1 93 ? 5.510 -6.563 -0.328 1.00 87.06 93 LEU A CA 1
ATOM 753 C C . LEU A 1 93 ? 6.885 -6.741 0.341 1.00 87.06 93 LEU A C 1
ATOM 755 O O . LEU A 1 93 ? 7.296 -7.877 0.564 1.00 87.06 93 LEU A O 1
ATOM 759 N N . SER A 1 94 ? 7.592 -5.652 0.657 1.00 84.38 94 SER A N 1
ATOM 760 C CA . SER A 1 94 ? 8.925 -5.704 1.256 1.00 84.38 94 SER A CA 1
ATOM 761 C C . SER A 1 94 ? 8.857 -6.180 2.702 1.00 84.38 94 SER A C 1
ATOM 763 O O . SER A 1 94 ? 8.257 -5.534 3.557 1.00 84.38 94 SER A O 1
ATOM 765 N N . GLU A 1 95 ? 9.509 -7.299 3.000 1.00 78.81 95 GLU A N 1
ATOM 766 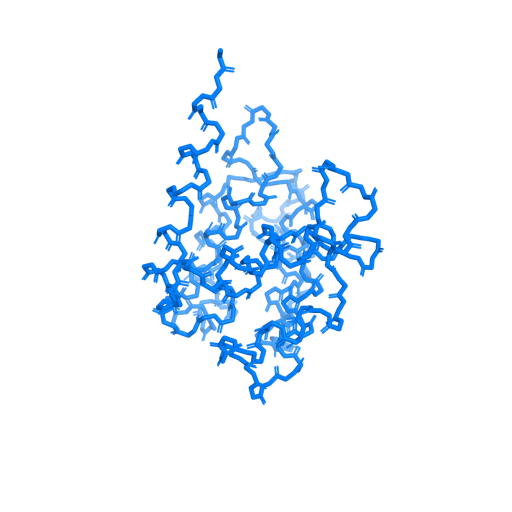C CA . GLU A 1 95 ? 9.593 -7.853 4.360 1.00 78.81 95 GLU A CA 1
ATOM 767 C C . GLU A 1 95 ? 10.647 -7.154 5.228 1.00 78.81 95 GLU A C 1
ATOM 769 O O . GLU A 1 95 ? 10.665 -7.322 6.441 1.00 78.81 95 GLU A O 1
ATOM 774 N N . THR A 1 96 ? 11.513 -6.346 4.616 1.00 77.31 96 THR A N 1
ATOM 775 C CA . THR A 1 96 ? 12.582 -5.594 5.292 1.00 77.31 96 THR A CA 1
ATOM 776 C C . THR A 1 96 ? 12.082 -4.403 6.106 1.00 77.31 96 THR A C 1
ATOM 778 O O . THR A 1 96 ? 12.857 -3.823 6.860 1.00 77.31 96 THR A O 1
ATOM 781 N N . MET A 1 97 ? 10.813 -4.023 5.945 1.00 76.81 97 MET A N 1
ATOM 782 C CA . MET A 1 97 ? 10.192 -2.908 6.651 1.00 76.81 97 MET A CA 1
ATOM 783 C C . MET A 1 97 ? 9.168 -3.382 7.673 1.00 76.81 97 MET A C 1
ATOM 785 O O . MET A 1 97 ? 8.390 -4.307 7.415 1.00 76.81 97 MET A O 1
ATOM 789 N N . ASP A 1 98 ? 9.056 -2.633 8.761 1.00 83.06 98 ASP A N 1
ATOM 790 C CA . ASP A 1 98 ? 7.910 -2.716 9.659 1.00 83.06 98 ASP A CA 1
ATOM 791 C C . ASP A 1 98 ? 6.590 -2.420 8.907 1.00 83.06 98 ASP A C 1
ATOM 793 O O . ASP A 1 98 ? 6.546 -1.656 7.933 1.00 83.06 98 ASP A O 1
ATOM 797 N N . GLY A 1 99 ? 5.496 -3.078 9.300 1.00 82.06 99 GLY A N 1
ATOM 798 C CA . GLY A 1 99 ? 4.209 -2.949 8.612 1.00 82.06 99 GLY A CA 1
ATOM 799 C C . GLY A 1 99 ? 3.595 -1.552 8.744 1.00 82.06 99 GLY A C 1
ATOM 800 O O . GLY A 1 99 ? 2.955 -1.070 7.802 1.00 82.06 99 GLY A O 1
ATOM 801 N N . ILE A 1 100 ? 3.827 -0.857 9.863 1.00 85.19 100 ILE A N 1
ATOM 802 C CA . ILE A 1 100 ? 3.397 0.532 10.065 1.00 85.19 100 ILE A CA 1
ATOM 803 C C . ILE A 1 100 ? 4.222 1.488 9.214 1.00 85.19 100 ILE A C 1
ATOM 805 O O . ILE A 1 100 ? 3.655 2.424 8.643 1.00 85.19 100 ILE A O 1
ATOM 809 N N . GLU A 1 101 ? 5.524 1.254 9.069 1.00 84.19 101 GLU A N 1
ATOM 810 C CA . GLU A 1 101 ? 6.362 2.053 8.169 1.00 84.19 101 GLU A CA 1
ATOM 811 C C . GLU A 1 101 ? 5.931 1.899 6.703 1.00 84.19 101 GLU A C 1
ATOM 813 O O . GLU A 1 101 ? 5.808 2.901 5.990 1.00 84.19 101 GLU A O 1
ATOM 818 N N . ARG A 1 102 ? 5.610 0.673 6.264 1.00 84.12 102 ARG A N 1
ATOM 819 C CA . ARG A 1 102 ? 5.041 0.413 4.927 1.00 84.12 102 ARG A CA 1
ATOM 820 C C . ARG A 1 102 ? 3.737 1.167 4.712 1.00 84.12 102 ARG A C 1
ATOM 822 O O . ARG A 1 102 ? 3.563 1.846 3.700 1.00 84.12 102 ARG A O 1
ATOM 829 N N . LEU A 1 103 ? 2.825 1.084 5.678 1.00 83.38 103 LEU A N 1
ATOM 830 C CA . LEU A 1 103 ? 1.526 1.741 5.590 1.00 83.38 103 LEU A CA 1
ATOM 831 C C . LEU A 1 103 ? 1.652 3.270 5.584 1.00 83.38 103 LEU A C 1
ATOM 833 O O . LEU A 1 103 ? 0.982 3.945 4.805 1.00 83.38 103 LEU A O 1
ATOM 837 N N . THR A 1 104 ? 2.537 3.802 6.423 1.00 85.38 104 THR A N 1
ATOM 838 C CA . THR A 1 104 ? 2.905 5.222 6.483 1.00 85.38 104 THR A CA 1
ATOM 839 C C . THR A 1 104 ? 3.405 5.697 5.125 1.00 85.38 104 THR A C 1
ATOM 841 O O . THR A 1 104 ? 2.889 6.682 4.605 1.00 85.38 104 THR A O 1
ATOM 844 N N . TYR A 1 105 ? 4.337 4.963 4.509 1.00 84.25 105 TYR A N 1
ATOM 845 C CA . TYR A 1 105 ? 4.832 5.281 3.171 1.00 84.25 105 TYR A CA 1
ATOM 846 C C . TYR A 1 105 ? 3.6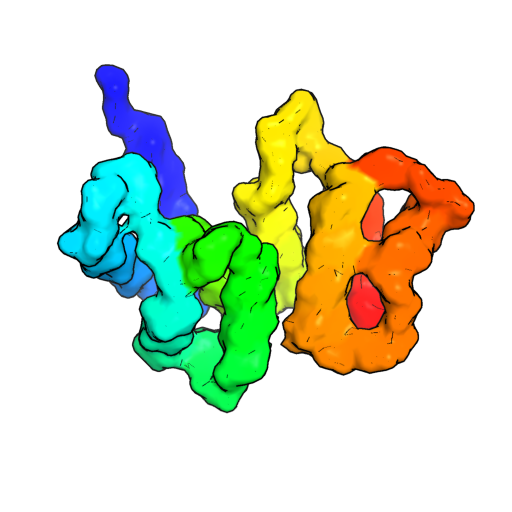98 5.330 2.143 1.00 84.25 105 TYR A C 1
ATOM 848 O O . TYR A 1 105 ? 3.592 6.285 1.379 1.00 84.25 105 TYR A O 1
ATOM 856 N N . VAL A 1 106 ? 2.824 4.322 2.130 1.00 82.25 106 VAL A N 1
ATOM 857 C CA . VAL A 1 106 ? 1.710 4.261 1.176 1.00 82.25 106 VAL A CA 1
ATOM 858 C C . VAL A 1 106 ? 0.726 5.410 1.379 1.00 82.25 106 VAL A C 1
ATOM 860 O O . VAL A 1 106 ? 0.276 6.006 0.401 1.00 82.25 106 VAL A O 1
ATOM 863 N N . ILE A 1 107 ? 0.410 5.750 2.628 1.00 83.94 107 ILE A N 1
ATOM 864 C CA . ILE A 1 107 ? -0.441 6.897 2.933 1.00 83.94 107 ILE A CA 1
ATOM 865 C C . ILE A 1 107 ? 0.232 8.181 2.451 1.00 83.94 107 ILE A C 1
ATOM 867 O O . ILE A 1 107 ? -0.398 8.921 1.713 1.00 83.94 107 ILE A O 1
ATOM 871 N N . ASP A 1 108 ? 1.500 8.419 2.767 1.00 81.38 108 ASP A N 1
ATOM 872 C CA . ASP A 1 108 ? 2.188 9.664 2.394 1.00 81.38 108 ASP A CA 1
ATOM 873 C C . ASP A 1 108 ? 2.326 9.839 0.877 1.00 81.38 108 ASP A C 1
ATOM 875 O O . ASP A 1 108 ? 2.252 10.956 0.360 1.00 81.38 108 ASP A O 1
ATOM 879 N N . THR A 1 109 ? 2.508 8.737 0.151 1.00 78.50 109 THR A N 1
ATOM 880 C CA . THR A 1 109 ? 2.635 8.760 -1.308 1.00 78.50 109 THR A CA 1
ATOM 881 C C . THR A 1 109 ? 1.279 8.968 -1.992 1.00 78.50 109 THR A C 1
ATOM 883 O O . THR A 1 109 ? 1.194 9.735 -2.952 1.00 78.50 109 THR A O 1
ATOM 886 N N . HIS A 1 110 ? 0.209 8.332 -1.494 1.00 78.69 110 HIS A N 1
ATOM 887 C CA . HIS A 1 110 ? -1.082 8.241 -2.202 1.00 78.69 110 HIS A CA 1
ATOM 888 C C . HIS A 1 110 ? -2.248 8.978 -1.539 1.00 78.69 110 HIS A C 1
ATOM 890 O O . HIS A 1 110 ? -3.345 8.993 -2.106 1.00 78.69 110 HIS A O 1
ATOM 896 N N . ASN A 1 111 ? -2.060 9.588 -0.364 1.00 78.50 111 ASN A N 1
ATOM 897 C CA . ASN A 1 111 ? -3.093 10.425 0.240 1.00 78.50 111 ASN A CA 1
ATOM 898 C C . ASN A 1 111 ? -3.407 11.575 -0.731 1.00 78.50 111 ASN A C 1
ATOM 900 O O . ASN A 1 111 ? -2.474 12.238 -1.200 1.00 78.50 111 ASN A O 1
ATOM 904 N N . PRO A 1 112 ? -4.688 11.807 -1.083 1.00 69.00 112 PRO A N 1
ATOM 905 C CA . PRO A 1 112 ? -5.045 12.878 -1.998 1.00 69.00 112 PRO A CA 1
ATOM 906 C C . PRO A 1 112 ? -4.469 14.207 -1.511 1.00 69.00 112 PRO A C 1
ATOM 908 O O . PRO A 1 112 ? -4.766 14.652 -0.404 1.00 69.00 112 PRO A O 1
ATOM 911 N N . LYS A 1 113 ? -3.648 14.845 -2.348 1.00 62.94 113 LYS A N 1
ATOM 912 C CA . LYS A 1 113 ? -3.040 16.142 -2.041 1.00 62.94 113 LYS A CA 1
ATOM 913 C C . LYS A 1 113 ? -4.106 17.225 -2.199 1.00 62.94 113 LYS A C 1
ATOM 915 O O . LYS A 1 113 ? -4.341 17.727 -3.295 1.00 62.94 113 LYS A O 1
ATOM 920 N N . GLY A 1 114 ? -4.835 17.470 -1.112 1.00 55.03 114 GLY A N 1
ATOM 921 C CA . GLY A 1 114 ? -5.843 18.521 -0.966 1.00 55.03 114 GLY A CA 1
ATOM 922 C C . GLY A 1 114 ? -5.348 19.670 -0.083 1.00 55.03 114 GLY A C 1
ATOM 923 O O . GLY A 1 114 ? -4.150 19.835 0.114 1.00 55.03 114 GLY A O 1
ATOM 924 N N . ALA A 1 115 ? -6.273 20.465 0.464 1.00 56.09 115 ALA A N 1
ATOM 925 C CA . ALA A 1 115 ? -5.949 21.608 1.328 1.00 56.09 115 ALA A CA 1
ATOM 926 C C . ALA A 1 115 ? -5.245 21.221 2.648 1.00 56.09 115 ALA A C 1
ATOM 928 O O . ALA A 1 115 ? -4.613 22.079 3.259 1.00 56.09 115 ALA A O 1
ATOM 929 N N . ASP A 1 116 ? -5.324 19.950 3.065 1.00 73.31 116 ASP A N 1
ATOM 930 C CA . ASP A 1 116 ? -4.596 19.422 4.221 1.00 73.31 116 ASP A CA 1
ATOM 931 C C . ASP A 1 116 ? -4.091 17.993 3.953 1.00 73.31 116 ASP A C 1
ATOM 933 O O . ASP A 1 116 ? -4.859 17.030 3.928 1.00 73.31 116 ASP A O 1
ATOM 937 N N . GLU A 1 117 ? -2.779 17.855 3.749 1.00 71.00 117 GLU A N 1
ATOM 938 C CA . GLU A 1 117 ? -2.103 16.565 3.535 1.00 71.00 117 GLU A CA 1
ATOM 939 C C . GLU A 1 117 ? -2.136 15.665 4.788 1.00 71.00 117 GLU A C 1
ATOM 941 O O . GLU A 1 117 ? -1.895 14.459 4.689 1.00 71.00 117 GLU A O 1
ATOM 946 N N . ASN A 1 118 ? -2.488 16.222 5.953 1.00 84.62 118 ASN A N 1
ATOM 947 C CA . ASN A 1 118 ? -2.591 15.497 7.218 1.00 84.62 118 ASN A CA 1
ATOM 948 C C . ASN A 1 118 ? -3.990 14.932 7.478 1.00 84.62 118 ASN A C 1
ATOM 950 O O . ASN A 1 118 ? -4.200 14.331 8.533 1.00 84.62 118 ASN A O 1
ATOM 954 N N . MET A 1 119 ? -4.940 15.097 6.556 1.00 89.75 119 MET A N 1
ATOM 955 C CA . MET A 1 119 ? -6.295 14.562 6.689 1.00 89.75 119 MET A CA 1
ATOM 956 C C . MET A 1 119 ? -6.494 13.348 5.787 1.00 89.75 119 MET A C 1
ATOM 958 O O . MET A 1 119 ? -6.092 13.323 4.625 1.00 89.75 119 MET A O 1
ATOM 962 N N . ILE A 1 120 ? -7.141 12.319 6.329 1.00 89.56 120 ILE A N 1
ATOM 963 C CA . ILE A 1 120 ? -7.562 11.126 5.600 1.00 89.56 120 ILE A CA 1
ATOM 964 C C . ILE A 1 120 ? -9.076 11.182 5.477 1.00 89.56 120 ILE A C 1
ATOM 966 O O . ILE A 1 120 ? -9.796 11.182 6.475 1.00 89.56 120 ILE A O 1
ATOM 970 N N . THR A 1 121 ? -9.566 11.197 4.240 1.00 89.94 121 THR A N 1
ATOM 971 C CA . THR A 1 121 ? -11.006 11.159 3.971 1.00 89.94 121 THR A CA 1
ATOM 972 C C . THR A 1 121 ? -11.579 9.772 4.235 1.00 89.94 121 THR A C 1
ATOM 974 O O . THR A 1 121 ? -10.917 8.750 4.043 1.00 89.94 121 THR A O 1
ATOM 977 N N . ARG A 1 122 ? -12.864 9.712 4.567 1.00 91.56 122 ARG A N 1
ATOM 978 C CA . ARG A 1 122 ? -13.627 8.478 4.778 1.00 91.56 122 ARG A CA 1
ATOM 979 C C . ARG A 1 122 ? -13.552 7.512 3.607 1.00 91.56 122 ARG A C 1
ATOM 981 O O . ARG A 1 122 ? -13.400 6.308 3.808 1.00 91.56 122 ARG A O 1
ATOM 988 N N . ARG A 1 123 ? -13.631 8.018 2.374 1.00 88.81 123 ARG A N 1
ATOM 989 C CA . ARG A 1 123 ? -13.497 7.189 1.166 1.00 88.81 123 ARG A CA 1
ATOM 990 C C . ARG A 1 123 ? -12.108 6.556 1.089 1.00 88.81 123 ARG A C 1
ATOM 992 O O . ARG A 1 123 ? -12.008 5.356 0.838 1.00 88.81 123 ARG A O 1
ATOM 999 N N . TYR A 1 124 ? -11.060 7.349 1.307 1.00 87.38 124 TYR A N 1
ATOM 1000 C CA . TYR A 1 124 ? -9.681 6.878 1.221 1.00 87.38 124 TYR A CA 1
ATOM 1001 C C . TYR A 1 124 ? -9.324 5.928 2.372 1.00 87.38 124 TYR A C 1
ATOM 1003 O O . TYR A 1 124 ? -8.861 4.818 2.127 1.00 87.38 124 TYR A O 1
ATOM 1011 N N . GLY A 1 125 ? -9.651 6.283 3.616 1.00 89.81 125 GLY A N 1
ATOM 1012 C CA . GLY A 1 125 ? -9.393 5.442 4.784 1.00 89.81 125 GLY A CA 1
ATOM 1013 C C . GLY A 1 125 ? -10.117 4.095 4.734 1.00 89.81 125 GLY A C 1
ATOM 1014 O O . GLY A 1 125 ? -9.513 3.059 5.008 1.00 89.81 125 GLY A O 1
ATOM 1015 N N . ARG A 1 126 ? -11.385 4.059 4.293 1.00 90.94 126 ARG A N 1
ATOM 1016 C CA . ARG A 1 126 ? -12.111 2.791 4.080 1.00 90.94 126 ARG A CA 1
ATOM 1017 C C . ARG A 1 126 ? -11.478 1.937 2.976 1.00 90.94 126 ARG A C 1
ATOM 1019 O O . ARG A 1 126 ? -11.470 0.713 3.105 1.00 90.94 126 ARG A O 1
ATOM 1026 N N . LYS A 1 127 ? -10.942 2.558 1.915 1.00 86.75 127 LYS A N 1
ATOM 1027 C CA . LYS A 1 127 ? -10.184 1.856 0.867 1.00 86.75 127 LYS A CA 1
ATOM 1028 C C . LYS A 1 127 ? -8.920 1.221 1.456 1.00 86.75 127 LYS A C 1
ATOM 1030 O O . LYS A 1 127 ? -8.716 0.026 1.270 1.00 86.75 127 LYS A O 1
ATOM 1035 N N . ILE A 1 128 ? -8.133 1.980 2.221 1.00 87.81 128 ILE A N 1
ATOM 1036 C CA . ILE A 1 128 ? -6.931 1.468 2.896 1.00 87.81 128 ILE A CA 1
ATOM 1037 C C . ILE A 1 128 ? -7.280 0.280 3.801 1.00 87.81 128 ILE A C 1
ATOM 1039 O O . ILE A 1 128 ? -6.672 -0.778 3.678 1.00 87.81 128 ILE A O 1
ATOM 1043 N N . LEU A 1 129 ? -8.299 0.412 4.658 1.00 89.75 129 LEU A N 1
ATOM 1044 C CA . LEU A 1 129 ? -8.712 -0.653 5.581 1.00 89.75 129 LEU A CA 1
ATOM 1045 C C . LEU A 1 129 ? -9.130 -1.934 4.860 1.00 89.75 129 LEU A C 1
ATOM 1047 O O . LEU A 1 129 ? -8.754 -3.028 5.277 1.00 89.75 129 LEU A O 1
ATOM 1051 N N . LYS A 1 130 ? -9.890 -1.803 3.766 1.00 87.94 130 LYS A N 1
ATOM 1052 C CA . LYS A 1 130 ? -10.254 -2.943 2.921 1.00 87.94 130 LYS A CA 1
ATOM 1053 C C . LYS A 1 130 ? -9.002 -3.688 2.458 1.00 87.94 130 LYS A C 1
ATOM 1055 O O . LYS A 1 130 ? -8.938 -4.904 2.604 1.00 87.94 130 LYS A O 1
ATOM 1060 N N . HIS A 1 131 ? -8.010 -2.965 1.952 1.00 82.88 131 HIS A N 1
ATOM 1061 C CA . HIS A 1 131 ? -6.814 -3.601 1.422 1.00 82.88 131 HIS A CA 1
ATOM 1062 C C . HIS A 1 131 ? -5.879 -4.149 2.496 1.00 82.88 131 HIS A C 1
ATOM 1064 O O . HIS A 1 131 ? -5.284 -5.192 2.265 1.00 82.88 131 HIS A O 1
ATOM 1070 N N . ILE A 1 132 ? -5.780 -3.522 3.673 1.00 85.62 132 ILE A N 1
ATOM 1071 C CA . ILE A 1 132 ? -5.069 -4.117 4.817 1.00 85.62 132 ILE A CA 1
ATOM 1072 C C . ILE A 1 132 ? -5.699 -5.476 5.153 1.00 85.62 132 ILE A C 1
ATOM 1074 O O . ILE A 1 132 ? -4.992 -6.474 5.263 1.00 85.62 132 ILE A O 1
ATOM 1078 N N . ASN A 1 133 ? -7.032 -5.540 5.241 1.00 86.50 133 ASN A N 1
ATOM 1079 C CA . ASN A 1 133 ? -7.737 -6.791 5.524 1.00 86.50 133 ASN A CA 1
ATOM 1080 C C . ASN A 1 133 ? -7.497 -7.860 4.447 1.00 86.50 133 ASN A C 1
ATOM 1082 O O . ASN A 1 133 ? -7.285 -9.023 4.781 1.00 86.50 133 ASN A O 1
ATOM 1086 N N . GLU A 1 134 ? -7.522 -7.482 3.167 1.00 83.38 134 GLU A N 1
ATOM 1087 C CA . GLU A 1 134 ? -7.275 -8.401 2.048 1.00 83.38 134 GLU A CA 1
ATOM 1088 C C . GLU A 1 134 ? -5.815 -8.873 2.001 1.00 83.38 134 GLU A C 1
ATOM 1090 O O . GLU A 1 134 ? -5.560 -10.065 1.818 1.00 83.38 134 GLU A O 1
ATOM 1095 N N . PHE A 1 135 ? -4.859 -7.958 2.187 1.00 81.06 135 PHE A N 1
ATOM 1096 C CA . PHE A 1 135 ? -3.425 -8.233 2.128 1.00 81.06 135 PHE A CA 1
ATOM 1097 C C . PHE A 1 135 ? -2.977 -9.148 3.269 1.00 81.06 135 PHE A C 1
ATOM 1099 O O . PHE A 1 135 ? -2.345 -10.167 3.010 1.00 81.06 135 PHE A O 1
ATOM 1106 N N . PHE A 1 136 ? -3.373 -8.853 4.508 1.00 80.12 136 PHE A N 1
ATOM 1107 C CA . PHE A 1 136 ? -3.012 -9.658 5.681 1.00 80.12 136 PHE A CA 1
ATOM 1108 C C . PHE A 1 136 ? -3.992 -10.814 5.968 1.00 80.12 136 PHE A C 1
ATOM 1110 O O . PHE A 1 136 ? -3.890 -11.464 7.004 1.00 80.12 136 PHE A O 1
ATOM 1117 N N . ASP A 1 137 ? -4.940 -11.090 5.060 1.00 81.06 137 ASP A N 1
ATOM 1118 C CA . ASP A 1 137 ? -5.972 -12.138 5.191 1.00 81.06 137 ASP A CA 1
ATOM 1119 C C . ASP A 1 137 ? -6.713 -12.086 6.546 1.00 81.06 137 ASP A C 1
ATOM 1121 O O . ASP A 1 137 ? -6.959 -13.103 7.203 1.00 81.06 137 ASP A O 1
ATOM 1125 N N . ILE A 1 138 ? -7.078 -10.880 6.990 1.00 83.69 138 ILE A N 1
ATOM 1126 C CA . ILE A 1 138 ? -7.706 -10.649 8.292 1.00 83.69 138 ILE A CA 1
ATOM 1127 C C . ILE A 1 138 ? -9.199 -11.018 8.223 1.00 83.69 138 ILE A C 1
ATOM 1129 O O . ILE A 1 138 ? -10.061 -10.193 7.938 1.00 83.69 138 ILE A O 1
ATOM 1133 N N . LYS A 1 139 ? -9.529 -12.287 8.494 1.00 72.94 139 LYS A N 1
ATOM 1134 C CA . LYS A 1 139 ? -10.884 -12.854 8.280 1.00 72.94 139 LYS A CA 1
ATOM 1135 C C . LYS A 1 139 ? -11.959 -12.458 9.297 1.00 72.94 139 LYS A C 1
ATOM 1137 O O . LYS A 1 139 ? -13.133 -12.721 9.055 1.00 72.94 139 LYS A O 1
ATOM 1142 N N . LYS A 1 140 ? -11.588 -11.900 10.453 1.00 69.88 140 LYS A N 1
ATOM 1143 C CA . LYS A 1 140 ? -12.513 -11.618 11.574 1.00 69.88 140 LYS A CA 1
ATOM 1144 C C . LYS A 1 140 ? -12.731 -10.126 11.839 1.00 69.88 140 LYS A C 1
ATOM 1146 O O . LYS A 1 140 ? -13.253 -9.769 12.893 1.00 69.88 140 LYS A O 1
ATOM 1151 N N . THR A 1 141 ? -12.320 -9.249 10.929 1.00 76.06 141 THR A N 1
ATOM 1152 C CA . THR A 1 141 ? -12.553 -7.811 11.086 1.00 76.06 141 THR A CA 1
ATOM 1153 C C . THR A 1 141 ? -13.972 -7.428 10.713 1.00 76.06 141 THR A C 1
ATOM 1155 O O . 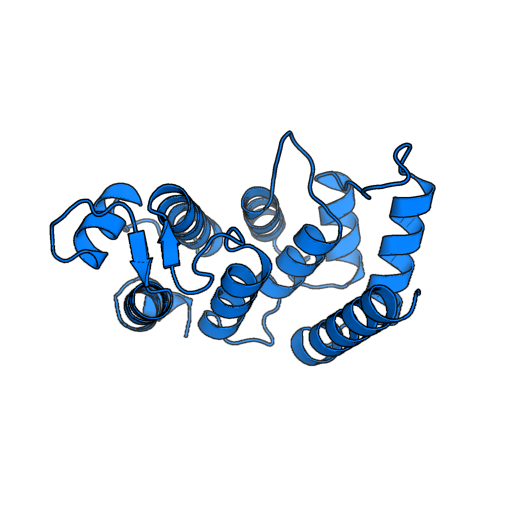THR A 1 141 ? -14.597 -8.003 9.822 1.00 76.06 141 THR A O 1
ATOM 1158 N N . ALA A 1 142 ? -14.483 -6.414 11.408 1.00 84.44 142 ALA A N 1
ATOM 1159 C CA . ALA A 1 142 ? -15.683 -5.725 10.978 1.00 84.44 142 ALA A CA 1
ATOM 1160 C C . ALA A 1 142 ? -15.476 -5.113 9.571 1.00 84.44 142 ALA A C 1
ATOM 1162 O O . ALA A 1 142 ? -14.342 -4.824 9.175 1.00 84.44 142 ALA A O 1
ATOM 1163 N N . PRO A 1 143 ? -16.548 -4.870 8.799 1.00 89.50 143 PRO A N 1
ATOM 1164 C CA . PRO A 1 143 ? -16.444 -4.178 7.521 1.00 89.50 143 PRO A CA 1
ATOM 1165 C C . PRO A 1 143 ? -15.718 -2.826 7.661 1.00 89.50 143 PRO A C 1
ATOM 1167 O O . PRO A 1 143 ? -15.932 -2.132 8.660 1.00 89.50 143 PRO A O 1
ATOM 1170 N N . PRO A 1 144 ? -14.946 -2.374 6.651 1.00 90.81 144 PRO A N 1
ATOM 1171 C CA . PRO A 1 144 ? -14.198 -1.112 6.709 1.00 90.81 144 PRO A CA 1
ATOM 1172 C C . PRO A 1 144 ? -15.021 0.107 7.149 1.00 90.81 144 PRO A C 1
ATOM 1174 O O . PRO A 1 144 ? -14.511 0.983 7.839 1.00 90.81 144 PRO A O 1
ATOM 1177 N N . ALA A 1 145 ? -16.311 0.156 6.796 1.00 91.38 145 ALA A N 1
ATOM 1178 C CA . ALA A 1 145 ? -17.215 1.222 7.221 1.00 91.38 145 ALA A CA 1
ATOM 1179 C C . ALA A 1 145 ? -17.475 1.232 8.738 1.00 91.38 145 ALA A C 1
ATOM 1181 O O . ALA A 1 145 ? -17.511 2.300 9.340 1.00 91.38 145 ALA A O 1
ATOM 1182 N N . GLN A 1 146 ? -17.620 0.062 9.365 1.00 91.50 146 GLN A N 1
ATOM 1183 C CA . GLN A 1 146 ? -17.809 -0.038 10.814 1.00 91.50 146 GLN A CA 1
ATOM 1184 C C . GLN A 1 146 ? -16.524 0.312 11.564 1.00 91.50 146 GLN A C 1
ATOM 1186 O O . GLN A 1 146 ? -16.572 0.995 12.582 1.00 91.50 146 GLN A O 1
ATOM 1191 N N . ILE A 1 147 ? -15.372 -0.097 11.032 1.00 91.75 147 ILE A N 1
ATOM 1192 C CA . ILE A 1 147 ? -14.068 0.217 11.626 1.00 91.75 147 ILE A CA 1
ATOM 1193 C C . ILE A 1 147 ? -13.783 1.714 11.545 1.00 91.75 147 ILE A C 1
ATOM 1195 O O . ILE A 1 147 ? -13.334 2.302 12.520 1.00 91.75 147 ILE A O 1
ATOM 1199 N N . TRP A 1 148 ? -14.137 2.356 10.431 1.00 93.31 148 TRP A N 1
ATOM 1200 C CA . TRP A 1 148 ? -14.086 3.811 10.315 1.00 93.31 148 TRP A CA 1
ATOM 1201 C C . TRP A 1 148 ? -14.912 4.511 11.405 1.00 93.31 148 TRP A C 1
ATOM 1203 O O . TRP A 1 148 ? -14.415 5.398 12.091 1.00 93.31 148 TRP A O 1
ATOM 1213 N N . ILE A 1 149 ? -16.151 4.065 11.630 1.00 92.44 149 ILE A N 1
ATOM 1214 C CA . ILE A 1 149 ? -17.007 4.612 12.692 1.00 92.44 149 ILE A CA 1
ATOM 1215 C C . ILE A 1 149 ? -16.363 4.419 14.073 1.00 92.44 149 ILE A C 1
ATOM 1217 O O . ILE A 1 149 ? -16.390 5.330 14.901 1.00 92.44 149 ILE A O 1
ATOM 1221 N N . GLN A 1 150 ? -15.742 3.263 14.323 1.00 91.69 150 GLN A N 1
ATOM 1222 C CA . GLN A 1 150 ? -15.014 2.997 15.568 1.00 91.69 150 GLN A CA 1
ATOM 1223 C C . GLN A 1 150 ? -13.804 3.927 15.739 1.00 91.69 150 GLN A C 1
ATOM 1225 O O . GLN A 1 150 ? -13.642 4.505 16.813 1.00 91.69 150 GLN A O 1
ATOM 1230 N N . MET A 1 151 ? -13.001 4.131 14.687 1.00 92.81 151 MET A N 1
ATOM 1231 C CA . MET A 1 151 ? -11.890 5.098 14.674 1.00 92.81 151 MET A CA 1
ATOM 1232 C C . MET A 1 151 ? -12.367 6.511 15.024 1.00 92.81 151 MET A C 1
ATOM 1234 O O . MET A 1 151 ? -11.696 7.248 15.743 1.00 92.81 151 MET A O 1
ATOM 1238 N N . CYS A 1 152 ? -13.556 6.877 14.552 1.00 90.75 152 CYS A N 1
ATOM 1239 C CA . CYS A 1 152 ? -14.185 8.169 14.787 1.00 90.75 152 CYS A CA 1
ATOM 1240 C C . CYS A 1 152 ? -14.984 8.252 16.105 1.00 90.75 152 CYS A C 1
ATOM 1242 O O . CYS A 1 152 ? -15.769 9.190 16.282 1.00 90.75 152 CYS A O 1
ATOM 1244 N N . GLY A 1 153 ? -14.815 7.302 17.032 1.00 88.94 153 GLY A N 1
ATOM 1245 C CA . GLY A 1 153 ? -15.469 7.323 18.345 1.00 88.94 153 GLY A CA 1
ATOM 1246 C C . GLY A 1 153 ? -16.982 7.087 18.295 1.00 88.94 153 GLY A C 1
ATOM 1247 O O . GLY A 1 153 ? -17.714 7.643 19.107 1.00 88.94 153 GLY A O 1
ATOM 1248 N N . GLY A 1 154 ? -17.464 6.306 17.325 1.00 88.31 154 GLY A N 1
ATOM 1249 C CA . GLY A 1 154 ? -18.885 5.982 17.153 1.00 88.31 154 GLY A CA 1
ATOM 1250 C C . GLY A 1 154 ? -19.645 6.911 16.202 1.00 88.31 154 GLY A C 1
ATOM 1251 O O . GLY A 1 154 ? -20.846 6.737 16.016 1.00 88.31 154 GLY A O 1
ATOM 1252 N N . THR A 1 155 ? -18.965 7.871 15.571 1.00 87.81 155 THR A N 1
ATOM 1253 C CA . THR A 1 155 ? -19.555 8.788 14.578 1.00 87.81 155 THR A CA 1
ATOM 1254 C C . THR A 1 155 ? -19.048 8.471 13.175 1.00 87.81 155 THR A C 1
ATOM 1256 O O . THR A 1 155 ? -17.940 7.973 13.028 1.00 87.81 155 THR A O 1
ATOM 1259 N N . ASP A 1 156 ? -19.821 8.756 12.126 1.00 90.19 156 ASP A N 1
ATOM 1260 C CA . ASP A 1 156 ? -19.352 8.575 10.742 1.00 90.19 156 ASP A CA 1
ATOM 1261 C C . ASP A 1 156 ? -18.800 9.888 10.170 1.00 90.19 156 ASP A C 1
ATOM 1263 O O . ASP A 1 156 ? -19.441 10.538 9.346 1.00 90.19 156 ASP A O 1
ATOM 1267 N N . LYS A 1 157 ? -17.626 10.315 10.658 1.00 90.81 157 LYS A N 1
ATOM 1268 C CA . LYS A 1 157 ? -16.990 11.568 10.214 1.00 90.81 157 LYS A CA 1
ATOM 1269 C C . LYS A 1 157 ? -16.540 11.481 8.757 1.00 90.81 157 LYS A C 1
ATOM 1271 O O . LYS A 1 157 ? -16.153 10.414 8.280 1.00 90.81 157 LYS A O 1
ATOM 1276 N N . GLU A 1 158 ? -16.527 12.625 8.076 1.00 90.31 158 GLU A N 1
ATOM 1277 C CA . GLU A 1 158 ? -16.014 12.742 6.703 1.00 90.31 158 GLU A CA 1
ATOM 1278 C C . GLU A 1 158 ? -14.506 12.506 6.607 1.00 90.31 158 GLU A C 1
ATOM 1280 O O . GLU A 1 158 ? -14.020 12.014 5.589 1.00 90.31 158 GLU A O 1
ATOM 1285 N N . GLU A 1 159 ? -13.775 12.824 7.670 1.00 92.12 159 GLU A N 1
ATOM 1286 C CA . GLU A 1 159 ? -12.321 12.767 7.721 1.00 92.12 159 GLU A CA 1
ATOM 1287 C C . GLU A 1 159 ? -11.813 12.629 9.161 1.00 92.12 159 GLU A C 1
ATOM 1289 O O . GLU A 1 159 ? -12.531 12.875 10.136 1.00 92.12 159 GLU A O 1
ATOM 1294 N N . LEU A 1 160 ? -10.558 12.212 9.278 1.00 92.06 160 LEU A N 1
ATOM 1295 C CA . LEU A 1 160 ? -9.785 12.154 10.515 1.00 92.06 160 LEU A CA 1
ATOM 1296 C C . LEU A 1 160 ? -8.333 12.507 10.205 1.00 92.06 160 LEU A C 1
ATOM 1298 O O . LEU A 1 160 ? -7.922 12.490 9.042 1.00 92.06 160 LEU A O 1
ATOM 1302 N N . THR A 1 161 ? -7.545 12.803 11.234 1.00 90.69 161 THR A N 1
ATOM 1303 C CA . THR A 1 161 ? -6.128 13.082 11.004 1.00 90.69 161 THR A CA 1
ATOM 1304 C C . THR A 1 161 ? -5.379 11.798 10.662 1.00 90.69 161 THR A C 1
ATOM 1306 O O . THR A 1 161 ? -5.682 10.709 11.157 1.00 90.69 161 THR A O 1
ATOM 1309 N N . ARG A 1 162 ? -4.342 11.928 9.844 1.00 89.50 162 ARG A N 1
ATOM 1310 C CA . ARG A 1 162 ? -3.397 10.866 9.514 1.00 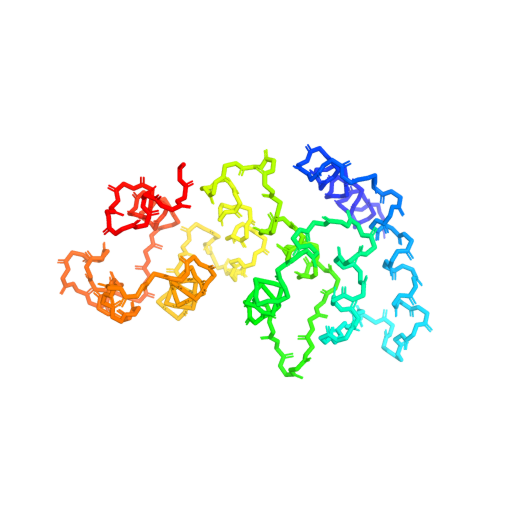89.50 162 ARG A CA 1
ATOM 1311 C C . ARG A 1 162 ? -2.885 10.162 10.771 1.00 89.50 162 ARG A C 1
ATOM 1313 O O . ARG A 1 162 ? -2.907 8.937 10.839 1.00 89.50 162 ARG A O 1
ATOM 1320 N N . ASP A 1 163 ? -2.509 10.926 11.791 1.00 89.75 163 ASP A N 1
ATOM 1321 C CA . ASP A 1 163 ? -2.006 10.375 13.050 1.00 89.75 163 ASP A CA 1
ATOM 1322 C 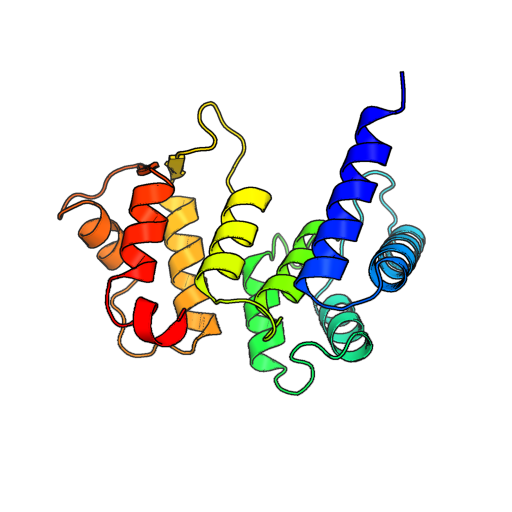C . ASP A 1 163 ? -3.072 9.592 13.816 1.00 89.75 163 ASP A C 1
ATOM 1324 O O . ASP A 1 163 ? -2.763 8.562 14.411 1.00 89.75 163 ASP A O 1
ATOM 1328 N N . GLN A 1 164 ? -4.338 10.023 13.777 1.00 92.06 164 GLN A N 1
ATOM 1329 C CA . GLN A 1 164 ? -5.444 9.250 14.348 1.00 92.06 164 GLN A CA 1
ATOM 1330 C C . GLN A 1 164 ? -5.615 7.912 13.626 1.00 92.06 164 GLN A C 1
ATOM 1332 O O . GLN A 1 164 ? -5.797 6.888 14.287 1.00 92.06 164 GLN A O 1
ATOM 1337 N N . PHE A 1 165 ? -5.512 7.904 12.293 1.00 92.31 165 PHE A N 1
ATOM 1338 C CA . PHE A 1 165 ? -5.587 6.675 11.504 1.00 92.31 165 PHE A CA 1
ATOM 1339 C C . PHE A 1 165 ? -4.456 5.714 11.859 1.00 92.31 165 PHE A C 1
ATOM 1341 O O . PHE A 1 165 ? -4.721 4.577 12.249 1.00 92.31 165 PHE A O 1
ATOM 1348 N N . ILE A 1 166 ? -3.208 6.191 11.759 1.00 91.12 166 ILE A N 1
ATOM 1349 C CA . ILE A 1 166 ? -1.998 5.408 12.025 1.00 91.12 166 ILE A CA 1
ATOM 1350 C C . ILE A 1 166 ? -2.018 4.875 13.453 1.00 91.12 166 ILE A C 1
ATOM 1352 O O . ILE A 1 166 ? -1.803 3.685 13.663 1.00 91.12 166 ILE A O 1
ATOM 1356 N N . LYS A 1 167 ? -2.347 5.724 14.434 1.00 91.94 167 LYS A N 1
ATOM 1357 C CA . LYS A 1 167 ? -2.456 5.314 15.835 1.00 91.94 167 LYS A CA 1
ATOM 1358 C C . LYS A 1 167 ? -3.480 4.202 16.018 1.00 91.94 167 LYS A C 1
ATOM 1360 O O . LYS A 1 167 ? -3.220 3.267 16.768 1.00 91.94 167 LYS A O 1
ATOM 1365 N N . TYR A 1 168 ? -4.640 4.284 15.370 1.00 92.50 168 TYR A N 1
ATOM 1366 C CA . TYR A 1 168 ? -5.649 3.240 15.511 1.00 92.50 168 TYR A CA 1
ATOM 1367 C C . TYR A 1 168 ? -5.137 1.900 14.975 1.00 92.50 168 TYR A C 1
ATOM 1369 O O . TYR A 1 168 ? -5.178 0.906 15.699 1.00 92.50 168 TYR A O 1
ATOM 1377 N N . VAL A 1 169 ? -4.622 1.864 13.742 1.00 90.62 169 VAL A N 1
ATOM 1378 C CA . VAL A 1 169 ? -4.151 0.613 13.119 1.00 90.62 169 VAL A CA 1
ATOM 1379 C C . VAL A 1 169 ? -2.899 0.046 13.794 1.00 90.62 169 VAL A C 1
ATOM 1381 O O . VAL A 1 169 ? -2.748 -1.169 13.833 1.00 90.62 169 VAL A O 1
ATOM 1384 N N . SER A 1 170 ? -2.048 0.887 14.390 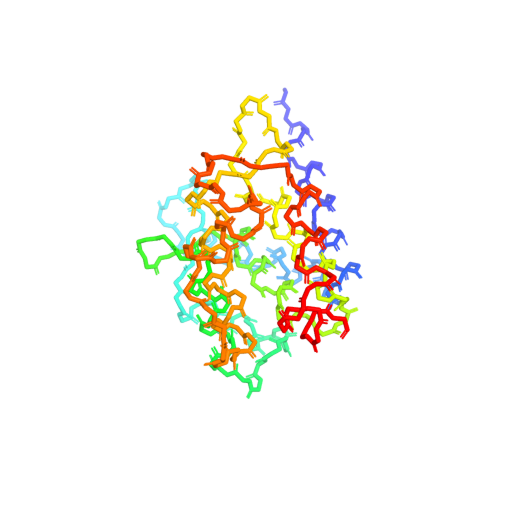1.00 90.38 170 SER A N 1
ATOM 1385 C CA . SER A 1 170 ? -0.852 0.437 15.115 1.00 90.38 170 SER A CA 1
ATOM 1386 C C . SER A 1 170 ? -1.121 -0.030 16.544 1.00 90.38 170 SER A C 1
ATOM 1388 O O . SER A 1 170 ? -0.278 -0.696 17.134 1.00 90.38 170 SER A O 1
ATOM 1390 N N . THR A 1 171 ? -2.277 0.292 17.133 1.00 90.19 171 THR A N 1
ATOM 1391 C CA . THR A 1 171 ? -2.565 -0.045 18.542 1.00 90.19 171 THR A CA 1
ATOM 1392 C C . THR A 1 171 ? -3.766 -0.963 18.734 1.00 90.19 171 THR A C 1
ATOM 1394 O O . THR A 1 171 ? -3.900 -1.571 19.797 1.00 90.19 171 THR A O 1
ATOM 1397 N N . THR A 1 172 ? -4.621 -1.112 17.720 1.00 89.19 172 THR A N 1
ATOM 1398 C CA . THR A 1 172 ? -5.892 -1.836 17.839 1.00 89.19 172 THR A CA 1
ATOM 1399 C C . THR A 1 172 ? -5.810 -3.205 17.176 1.00 89.19 172 THR A C 1
ATOM 1401 O O . THR A 1 172 ? -5.410 -3.329 16.019 1.00 89.19 172 THR A O 1
ATOM 1404 N N . ALA A 1 173 ? -6.231 -4.246 17.895 1.00 85.88 173 ALA A N 1
ATOM 1405 C CA . ALA A 1 173 ? -6.372 -5.578 17.323 1.00 85.88 173 ALA A CA 1
ATOM 1406 C C . ALA A 1 173 ? -7.526 -5.621 16.294 1.00 85.88 173 ALA A C 1
ATOM 1408 O O . ALA A 1 173 ? -8.535 -4.934 16.467 1.00 85.88 173 ALA A O 1
ATOM 1409 N N . PRO A 1 174 ? -7.427 -6.446 15.241 1.00 87.31 174 PRO A N 1
ATOM 1410 C CA . PRO A 1 174 ? -6.289 -7.314 14.929 1.00 87.31 174 PRO A CA 1
ATOM 1411 C C . PRO A 1 174 ? -5.153 -6.611 14.169 1.00 87.31 174 PRO A C 1
ATOM 1413 O O . PRO A 1 174 ? -4.114 -7.219 13.976 1.00 87.31 174 PRO A O 1
ATOM 1416 N N . TYR A 1 175 ? -5.312 -5.356 13.736 1.00 87.56 175 TYR A N 1
ATOM 1417 C CA . TYR A 1 175 ? -4.348 -4.671 12.862 1.00 87.56 175 TYR A CA 1
ATOM 1418 C C . TYR A 1 175 ? -2.925 -4.632 13.411 1.00 87.56 175 TYR A C 1
ATOM 1420 O O . TYR A 1 175 ? -1.994 -4.989 12.694 1.00 87.56 175 TYR A O 1
ATOM 1428 N N . ARG A 1 176 ? -2.768 -4.275 14.690 1.00 87.06 176 ARG A N 1
ATOM 1429 C CA . ARG A 1 176 ? -1.462 -4.279 15.359 1.00 87.06 176 ARG A CA 1
ATOM 1430 C C . ARG A 1 176 ? -0.754 -5.627 15.225 1.00 87.06 176 ARG A C 1
ATOM 1432 O O . ARG A 1 176 ? 0.446 -5.654 15.016 1.00 87.06 176 ARG A O 1
ATOM 1439 N N . ASP A 1 177 ? -1.490 -6.730 15.325 1.00 84.69 177 ASP A N 1
ATOM 1440 C CA . ASP A 1 177 ? -0.907 -8.074 15.356 1.00 84.69 177 ASP A CA 1
ATOM 1441 C C . ASP A 1 177 ? -0.392 -8.532 13.972 1.00 84.69 177 ASP A C 1
ATOM 1443 O O . ASP A 1 177 ? 0.289 -9.547 13.883 1.00 84.69 177 ASP A O 1
ATOM 1447 N N . PHE A 1 178 ? -0.719 -7.798 12.900 1.00 81.31 178 PHE A N 1
ATOM 1448 C CA . PHE A 1 178 ? -0.246 -8.053 11.531 1.00 81.31 178 PHE A CA 1
ATOM 1449 C C . PHE A 1 178 ? 0.716 -6.980 11.000 1.00 81.31 178 PHE A C 1
ATOM 1451 O O . PHE A 1 178 ? 1.356 -7.197 9.973 1.00 81.31 178 PHE A O 1
ATOM 1458 N N . LEU A 1 179 ? 0.775 -5.814 11.649 1.00 78.31 179 LEU A N 1
ATOM 1459 C CA . LEU A 1 179 ? 1.563 -4.663 11.203 1.00 78.31 179 LEU A CA 1
ATOM 1460 C C . LEU A 1 179 ? 2.847 -4.438 12.020 1.00 78.31 179 LEU A C 1
ATOM 1462 O O . LEU A 1 179 ? 3.631 -3.585 11.613 1.00 78.31 179 LEU A O 1
ATOM 1466 N N . VAL A 1 180 ? 3.038 -5.167 13.127 1.00 64.56 180 VAL A N 1
ATOM 1467 C CA . VAL A 1 180 ? 4.198 -5.112 14.044 1.00 64.56 180 VAL A CA 1
ATOM 1468 C C . VAL A 1 180 ? 4.987 -6.415 13.980 1.00 64.56 180 VAL A C 1
ATOM 1470 O O . VAL A 1 180 ? 4.334 -7.477 13.858 1.00 64.56 180 VAL A O 1
#